Protein AF-A0A2E2WJI0-F1 (afdb_monomer_lite)

Foldseek 3Di:
DDLVVVLVVLVVVLVVLVVVLVVLVCCCPVVVVVVQVVVCVVPVDDSVVVNVVSVVVSVVSVVCSVPPRVVVSVVSVVVD

Structure (mmCIF, N/CA/C/O backbone):
data_AF-A0A2E2WJI0-F1
#
_entry.id   AF-A0A2E2WJI0-F1
#
loop_
_atom_site.group_PDB
_atom_site.id
_atom_site.type_symbol
_atom_site.label_atom_id
_atom_site.label_alt_id
_atom_site.label_comp_id
_atom_site.label_asym_id
_atom_site.label_entity_id
_atom_site.label_seq_id
_atom_site.pdbx_PDB_ins_code
_atom_site.Cartn_x
_atom_site.Cartn_y
_atom_site.Cartn_z
_atom_site.occupancy
_atom_site.B_iso_or_equiv
_atom_site.auth_seq_id
_atom_site.auth_comp_id
_atom_site.auth_asym_id
_atom_site.auth_atom_id
_atom_site.pdbx_PDB_model_num
ATOM 1 N N . MET A 1 1 ? 5.756 3.777 -25.026 1.00 76.81 1 MET A N 1
ATOM 2 C CA . MET A 1 1 ? 6.484 3.759 -23.741 1.00 76.81 1 MET A CA 1
ATOM 3 C C . MET A 1 1 ? 7.395 2.547 -23.760 1.00 76.81 1 MET A C 1
ATOM 5 O O . MET A 1 1 ? 6.912 1.487 -24.141 1.00 76.81 1 MET A O 1
ATOM 9 N N . ASP A 1 2 ? 8.678 2.704 -23.445 1.00 94.12 2 ASP A N 1
ATOM 10 C CA . ASP A 1 2 ? 9.609 1.575 -23.341 1.00 94.12 2 ASP A CA 1
ATOM 11 C C . ASP A 1 2 ? 9.507 0.885 -21.966 1.00 94.12 2 ASP A C 1
ATOM 13 O O . ASP A 1 2 ? 8.830 1.368 -21.050 1.00 94.12 2 ASP A O 1
ATOM 17 N N . LEU A 1 3 ? 10.154 -0.277 -21.832 1.00 95.00 3 LEU A N 1
ATOM 18 C CA . LEU A 1 3 ? 10.080 -1.086 -20.613 1.00 95.00 3 LEU A CA 1
ATOM 19 C C . LEU A 1 3 ? 10.721 -0.367 -19.414 1.00 95.00 3 LEU A C 1
ATOM 21 O O . LEU A 1 3 ? 10.238 -0.491 -18.290 1.00 95.00 3 LEU A O 1
ATOM 25 N N . THR A 1 4 ? 11.744 0.455 -19.654 1.00 96.25 4 THR A N 1
ATOM 26 C CA . THR A 1 4 ? 12.411 1.277 -18.635 1.00 96.25 4 THR A CA 1
ATOM 27 C C . THR A 1 4 ? 11.467 2.331 -18.056 1.00 96.25 4 THR A C 1
ATOM 29 O O . THR A 1 4 ? 11.270 2.396 -16.842 1.00 96.25 4 THR A O 1
ATOM 32 N N . THR A 1 5 ? 10.806 3.118 -18.907 1.00 96.94 5 THR A N 1
ATOM 33 C CA . THR A 1 5 ? 9.835 4.141 -18.491 1.00 96.94 5 THR A CA 1
ATOM 34 C C . THR A 1 5 ? 8.665 3.504 -17.745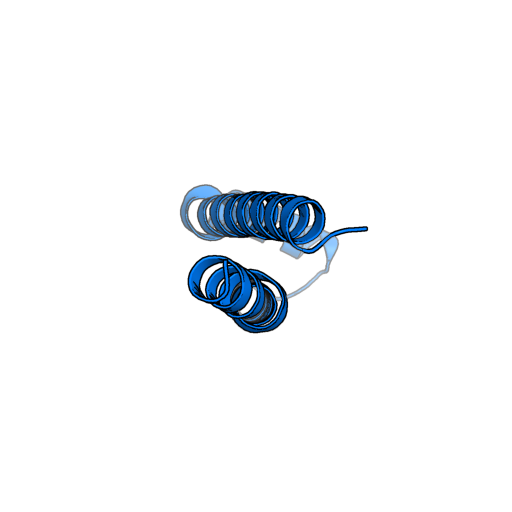 1.00 96.94 5 THR A C 1
ATOM 36 O O . THR A 1 5 ? 8.237 4.012 -16.707 1.00 96.94 5 THR A O 1
ATOM 39 N N . PHE A 1 6 ? 8.183 2.350 -18.217 1.00 97.00 6 PHE A N 1
ATOM 40 C CA . PHE A 1 6 ? 7.128 1.608 -17.527 1.00 97.00 6 PHE A CA 1
ATOM 41 C C . PHE A 1 6 ? 7.567 1.097 -16.149 1.00 97.00 6 PHE A C 1
ATOM 43 O O . PHE A 1 6 ? 6.794 1.148 -15.193 1.00 97.00 6 PHE A O 1
ATOM 50 N N . THR A 1 7 ? 8.823 0.667 -16.016 1.00 97.69 7 THR A N 1
ATOM 51 C CA . THR A 1 7 ? 9.406 0.234 -14.737 1.00 97.69 7 THR A CA 1
ATOM 52 C C . THR A 1 7 ? 9.461 1.379 -13.734 1.00 97.69 7 THR A C 1
ATOM 54 O O . THR A 1 7 ? 9.081 1.198 -12.577 1.00 97.69 7 THR A O 1
ATOM 57 N N . HIS A 1 8 ? 9.859 2.578 -14.168 1.00 97.81 8 HIS A N 1
ATOM 58 C CA . HIS A 1 8 ? 9.827 3.770 -13.319 1.00 97.81 8 HIS A CA 1
ATOM 59 C C . HIS A 1 8 ? 8.405 4.146 -12.899 1.00 97.81 8 HIS A C 1
ATOM 61 O O . HIS A 1 8 ? 8.176 4.437 -11.724 1.00 97.81 8 HIS A O 1
ATOM 67 N N . PHE A 1 9 ? 7.445 4.093 -13.827 1.00 98.06 9 PHE A N 1
ATOM 68 C CA . PHE A 1 9 ? 6.034 4.318 -13.518 1.00 98.06 9 PHE A CA 1
ATOM 69 C C . PHE A 1 9 ? 5.526 3.333 -12.454 1.00 98.06 9 PHE A C 1
ATOM 71 O O . PHE A 1 9 ? 4.962 3.755 -11.444 1.00 98.06 9 PHE A O 1
ATOM 78 N N . MET A 1 10 ? 5.789 2.034 -12.630 1.00 98.12 10 MET A N 1
ATOM 79 C CA . MET A 1 10 ? 5.408 0.998 -11.665 1.00 98.12 10 MET A CA 1
ATOM 80 C C . MET A 1 10 ? 6.087 1.191 -10.305 1.00 98.12 10 MET A C 1
ATOM 82 O O . MET A 1 10 ? 5.447 0.993 -9.274 1.00 98.12 10 MET A O 1
ATOM 86 N N . GLY A 1 11 ? 7.344 1.642 -10.282 1.00 98.25 11 GLY A N 1
ATOM 87 C CA . GLY A 1 11 ? 8.063 1.963 -9.048 1.00 98.25 11 GLY A CA 1
ATOM 88 C C . GLY A 1 11 ? 7.415 3.105 -8.261 1.00 98.25 11 GLY A C 1
ATOM 89 O O . GLY A 1 11 ? 7.178 2.967 -7.060 1.00 98.25 11 GLY A O 1
ATOM 90 N N . TRP A 1 12 ? 7.063 4.206 -8.930 1.00 98.56 12 TRP A N 1
ATOM 91 C CA . TRP A 1 12 ? 6.340 5.315 -8.296 1.00 98.56 12 TRP A CA 1
ATOM 92 C C . TRP A 1 12 ? 4.933 4.912 -7.857 1.00 98.56 12 TRP A C 1
ATOM 94 O O . TRP A 1 12 ? 4.528 5.236 -6.741 1.00 98.56 12 TRP A O 1
ATOM 104 N N . SER A 1 13 ? 4.214 4.156 -8.690 1.00 98.56 13 SER A N 1
ATOM 105 C CA . SER A 1 13 ? 2.885 3.643 -8.355 1.00 98.56 13 SER A CA 1
ATOM 106 C C . SER A 1 13 ? 2.926 2.754 -7.106 1.00 98.56 13 SER A C 1
ATOM 108 O O . SER A 1 13 ? 2.137 2.948 -6.178 1.00 98.56 13 SER A O 1
ATOM 110 N N . LEU A 1 14 ? 3.903 1.846 -7.014 1.00 98.69 14 LEU A N 1
ATOM 111 C CA . LEU A 1 14 ? 4.136 1.021 -5.830 1.00 98.69 14 LEU A CA 1
ATOM 112 C C . LEU A 1 14 ? 4.465 1.872 -4.596 1.00 98.69 14 LEU A C 1
ATOM 114 O O . LEU A 1 14 ? 3.841 1.692 -3.550 1.00 98.69 14 LEU A O 1
ATOM 118 N N . GLY A 1 15 ? 5.412 2.806 -4.716 1.00 98.69 15 GLY A N 1
ATOM 119 C CA . GLY A 1 15 ? 5.849 3.661 -3.611 1.00 98.69 15 GLY A CA 1
ATOM 120 C C . GLY A 1 15 ? 4.719 4.515 -3.033 1.00 98.69 15 GLY A C 1
ATOM 121 O O . GLY A 1 15 ? 4.516 4.529 -1.819 1.00 98.69 15 GLY A O 1
ATOM 122 N N . ILE A 1 16 ? 3.932 5.166 -3.895 1.00 98.75 16 ILE A N 1
ATOM 123 C CA . ILE A 1 16 ? 2.789 5.993 -3.483 1.00 98.75 16 ILE A CA 1
ATOM 124 C C . ILE A 1 16 ? 1.733 5.139 -2.777 1.00 98.75 16 ILE A C 1
ATOM 126 O O . ILE A 1 16 ? 1.281 5.501 -1.691 1.00 98.75 16 ILE A O 1
ATOM 130 N N . ASN A 1 17 ? 1.361 3.988 -3.345 1.00 98.69 17 ASN A N 1
ATOM 131 C CA . ASN A 1 17 ? 0.345 3.136 -2.732 1.00 98.69 17 ASN A CA 1
ATOM 132 C C . ASN A 1 17 ? 0.806 2.545 -1.387 1.00 98.69 17 ASN A C 1
ATOM 134 O O . ASN A 1 17 ? 0.013 2.476 -0.448 1.00 98.69 17 ASN A O 1
ATOM 138 N N . ILE A 1 18 ? 2.082 2.159 -1.254 1.00 98.50 18 ILE A N 1
ATOM 139 C CA . ILE A 1 18 ? 2.646 1.742 0.041 1.00 98.50 18 ILE A CA 1
ATOM 140 C C . ILE A 1 18 ? 2.575 2.895 1.047 1.00 98.50 18 ILE A C 1
ATOM 142 O O . ILE A 1 18 ? 2.142 2.681 2.178 1.00 98.50 18 ILE A O 1
ATOM 146 N N . GLY A 1 19 ? 2.941 4.114 0.642 1.00 98.44 19 GLY A N 1
ATOM 147 C CA . GLY A 1 19 ? 2.833 5.304 1.487 1.00 98.44 19 GLY A CA 1
ATOM 148 C C . GLY A 1 19 ? 1.406 5.531 1.990 1.00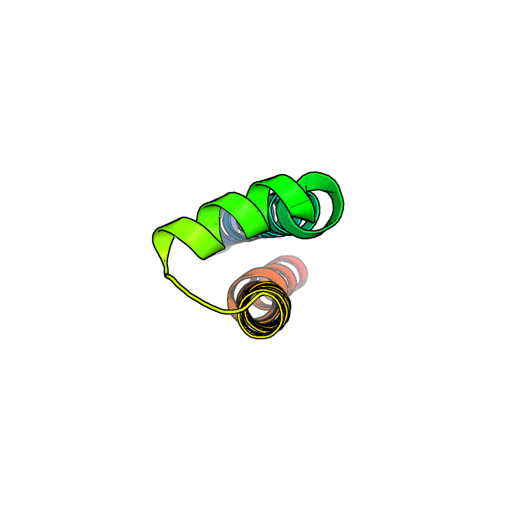 98.44 19 GLY A C 1
ATOM 149 O O . GLY A 1 19 ? 1.191 5.685 3.191 1.00 98.44 19 GLY A O 1
ATOM 150 N N . LEU A 1 20 ? 0.412 5.459 1.102 1.00 98.25 20 LEU A N 1
ATOM 151 C CA . LEU A 1 20 ? -1.002 5.587 1.465 1.00 98.25 20 LEU A CA 1
ATOM 152 C C . LEU A 1 20 ? -1.470 4.475 2.414 1.00 98.25 20 LEU A C 1
ATOM 154 O O . LEU A 1 20 ? -2.207 4.751 3.366 1.00 98.25 20 LEU A O 1
ATOM 158 N N . LEU A 1 21 ? -1.031 3.229 2.201 1.00 97.94 21 LEU A N 1
ATOM 159 C CA . LEU A 1 21 ? -1.344 2.114 3.096 1.00 97.94 21 LEU A CA 1
ATOM 160 C C . LEU A 1 21 ? -0.737 2.328 4.490 1.00 97.94 21 LEU A C 1
ATOM 162 O O . LEU A 1 21 ? -1.414 2.079 5.490 1.00 97.94 21 LEU A O 1
ATOM 166 N N . LEU A 1 22 ? 0.505 2.812 4.574 1.00 97.69 22 LEU A N 1
ATOM 167 C CA . LEU A 1 22 ? 1.178 3.112 5.840 1.00 97.69 22 LEU A CA 1
ATOM 168 C C . LEU A 1 22 ? 0.475 4.240 6.594 1.00 97.69 22 LEU A C 1
ATOM 170 O O . LEU A 1 22 ? 0.146 4.063 7.764 1.00 97.69 22 LEU A O 1
ATOM 174 N N . ILE A 1 23 ? 0.171 5.354 5.922 1.00 96.50 23 ILE A N 1
ATOM 175 C CA . ILE A 1 23 ? -0.574 6.473 6.516 1.00 96.50 23 ILE A CA 1
ATOM 176 C C . ILE A 1 23 ? -1.931 5.984 7.028 1.00 96.50 23 ILE A C 1
ATOM 178 O O . ILE A 1 23 ? -2.282 6.235 8.180 1.00 96.50 23 ILE A O 1
ATOM 182 N N . SER A 1 24 ? -2.665 5.218 6.217 1.00 94.44 24 SER A N 1
ATOM 183 C CA . SER A 1 24 ? -3.954 4.644 6.618 1.00 94.44 24 SER A CA 1
ATOM 184 C C . SER A 1 24 ? -3.824 3.740 7.846 1.00 94.44 24 SER A C 1
ATOM 186 O O . SER A 1 24 ? -4.625 3.828 8.774 1.00 94.44 24 SER A O 1
ATOM 188 N N . THR A 1 25 ? -2.796 2.890 7.878 1.00 94.88 25 THR A N 1
ATOM 189 C CA . THR A 1 25 ? -2.526 1.988 9.005 1.00 94.88 25 THR A CA 1
ATOM 190 C C . THR A 1 25 ? -2.207 2.776 10.273 1.00 94.88 25 THR A C 1
ATOM 192 O O . THR A 1 25 ? -2.755 2.478 11.330 1.00 94.88 25 THR A O 1
ATOM 195 N N . ILE A 1 26 ? -1.378 3.819 10.175 1.00 94.19 26 ILE A N 1
ATOM 196 C CA . ILE A 1 26 ? -1.038 4.686 11.309 1.00 94.19 26 ILE A CA 1
ATOM 197 C C . ILE A 1 26 ? -2.294 5.388 11.840 1.00 94.19 26 ILE A C 1
ATOM 199 O O . ILE A 1 26 ? -2.536 5.376 13.046 1.00 94.19 26 ILE A O 1
ATOM 203 N N . MET A 1 27 ? -3.128 5.937 10.955 1.00 90.50 27 MET A N 1
ATOM 204 C CA . MET A 1 27 ? -4.379 6.604 11.332 1.00 90.50 27 MET A CA 1
ATOM 205 C C . MET A 1 27 ? -5.344 5.656 12.053 1.00 90.50 27 MET A C 1
ATOM 207 O O . MET A 1 27 ? -5.934 6.024 13.067 1.00 90.50 27 MET A O 1
ATOM 211 N N . VAL A 1 28 ? -5.476 4.415 11.581 1.00 90.31 28 VAL A N 1
ATOM 212 C CA . VAL A 1 28 ? -6.354 3.414 12.207 1.00 90.31 28 VAL A CA 1
ATOM 213 C C . VAL A 1 28 ? -5.799 2.917 13.547 1.00 90.31 28 VAL A C 1
ATOM 215 O O . VAL A 1 28 ? -6.564 2.781 14.501 1.00 90.31 28 VAL A O 1
ATOM 218 N N . CYS A 1 29 ? -4.493 2.656 13.644 1.00 89.19 29 CYS A N 1
ATOM 219 C CA . CYS A 1 29 ? -3.884 2.075 14.844 1.00 89.19 29 CYS A CA 1
ATOM 220 C C . CYS A 1 29 ? -3.646 3.103 15.959 1.00 89.19 29 CYS A C 1
ATOM 222 O O . CYS A 1 29 ? -3.983 2.833 17.110 1.00 89.19 29 CYS A O 1
ATOM 224 N N . PHE A 1 30 ? -3.083 4.272 15.638 1.00 85.81 30 PHE A N 1
ATOM 225 C CA . PHE A 1 30 ? -2.671 5.270 16.637 1.00 85.81 30 PHE A CA 1
ATOM 226 C C . PHE A 1 30 ? -3.745 6.324 16.912 1.00 85.81 30 PHE A C 1
ATOM 228 O O . PHE A 1 30 ? -3.862 6.797 18.038 1.00 85.81 30 PHE A O 1
ATOM 235 N N . PHE A 1 31 ? -4.579 6.655 15.923 1.00 85.12 31 PHE A N 1
ATOM 236 C CA . PHE A 1 31 ? -5.639 7.662 16.057 1.00 85.12 31 PHE A CA 1
ATOM 237 C C . PHE A 1 31 ? -7.035 7.031 16.140 1.00 85.12 31 PHE A C 1
ATOM 239 O O . PHE A 1 31 ? -8.032 7.645 15.755 1.00 85.12 31 PHE A O 1
ATOM 246 N N . LYS A 1 32 ? -7.123 5.807 16.679 1.00 79.69 32 LYS A N 1
ATOM 247 C CA . LYS A 1 32 ? -8.351 5.000 16.739 1.00 79.69 32 LYS A CA 1
ATOM 248 C C . LYS A 1 32 ? -9.549 5.764 17.314 1.00 79.69 32 LYS A C 1
ATOM 250 O O . LYS A 1 32 ? -10.612 5.743 16.708 1.00 79.69 32 LYS A O 1
ATOM 255 N N . GLN A 1 33 ? -9.391 6.472 18.435 1.00 79.88 33 GLN A N 1
ATOM 256 C CA . GLN A 1 33 ? -10.493 7.229 19.055 1.00 79.88 33 GLN A CA 1
ATOM 257 C C . GLN A 1 33 ? -10.995 8.389 18.179 1.00 79.88 33 GLN A C 1
ATOM 259 O O . GLN A 1 33 ? -12.205 8.572 18.052 1.00 79.88 33 GLN A O 1
ATOM 264 N N . LEU A 1 34 ? -10.087 9.134 17.538 1.00 81.31 34 LEU A N 1
ATOM 265 C CA . LEU A 1 34 ? -10.438 10.235 16.634 1.00 81.31 34 LEU A CA 1
ATOM 266 C C . LEU A 1 34 ? -11.130 9.701 15.370 1.00 81.31 34 LEU A C 1
ATOM 268 O O . LEU A 1 34 ? -12.207 10.159 14.994 1.00 81.31 34 LEU A O 1
ATOM 272 N N . SER A 1 35 ? -10.519 8.688 14.753 1.00 79.00 35 SER A N 1
ATOM 273 C CA . SER A 1 35 ? -10.991 8.037 13.533 1.00 79.00 35 SER A CA 1
ATOM 274 C C . SER A 1 35 ? -12.363 7.387 13.728 1.00 79.00 35 SER A C 1
ATOM 276 O O . SER A 1 35 ? -13.288 7.667 12.965 1.00 79.00 35 SER A O 1
ATOM 278 N N . MET A 1 36 ? -12.532 6.579 14.779 1.00 82.56 36 MET A N 1
ATOM 279 C CA . MET A 1 36 ? -13.804 5.915 15.064 1.00 82.56 36 MET A CA 1
ATOM 280 C C . MET A 1 36 ? -14.882 6.924 15.445 1.00 82.56 36 MET A C 1
ATOM 282 O O . MET A 1 36 ? -15.985 6.837 14.922 1.00 82.56 36 MET A O 1
ATOM 286 N N . GLY A 1 37 ? -14.575 7.922 16.282 1.00 84.12 37 GLY A N 1
ATOM 287 C CA . GLY A 1 37 ? -15.546 8.943 16.676 1.00 84.12 37 GLY A CA 1
ATOM 288 C C . GLY A 1 37 ? -16.078 9.757 15.493 1.00 84.12 37 GLY A C 1
ATOM 289 O O . GLY A 1 37 ? -17.281 10.016 15.418 1.00 84.12 37 GLY A O 1
ATOM 290 N N . PHE A 1 38 ? -15.205 10.124 14.550 1.00 87.00 38 PHE A N 1
ATOM 291 C CA . PHE A 1 38 ? -15.589 10.850 13.339 1.00 87.00 38 PHE A CA 1
ATOM 292 C C . PHE A 1 38 ? -16.434 9.983 12.399 1.00 87.00 38 PHE A C 1
ATOM 294 O O . PHE A 1 38 ? -17.560 10.351 12.062 1.00 87.00 38 PHE A O 1
ATOM 301 N N . HIS A 1 39 ? -15.933 8.803 12.022 1.00 88.44 39 HIS A N 1
ATOM 302 C CA . HIS A 1 39 ? -16.620 7.936 11.063 1.00 88.44 39 HIS A CA 1
ATOM 303 C C . HIS A 1 39 ? -17.919 7.347 11.624 1.00 88.44 39 HIS A C 1
ATOM 305 O O . HIS A 1 39 ? -18.884 7.190 10.881 1.00 88.44 39 HIS A O 1
ATOM 311 N N . LYS A 1 40 ? -17.992 7.091 12.934 1.00 89.56 40 LYS A N 1
ATOM 312 C CA . LYS A 1 40 ? -19.223 6.658 13.609 1.00 89.56 40 LYS A CA 1
ATOM 313 C C . LYS A 1 40 ? -20.324 7.694 13.494 1.00 89.56 40 LYS A C 1
ATOM 315 O O . LYS A 1 40 ? -21.444 7.341 13.150 1.00 89.56 40 LYS A O 1
ATOM 320 N N . LYS A 1 41 ? -20.013 8.965 13.758 1.00 88.12 41 LYS A N 1
ATOM 321 C CA . LYS A 1 41 ? -20.989 10.058 13.638 1.00 88.12 41 LYS A CA 1
ATOM 322 C C . LYS A 1 41 ? -21.391 10.302 12.188 1.00 88.12 41 LYS A C 1
ATOM 324 O O . LYS A 1 41 ? -22.562 10.537 11.925 1.00 88.12 41 LYS A O 1
ATOM 329 N N . LEU A 1 42 ? -20.432 10.226 11.267 1.00 91.62 42 LEU A N 1
ATOM 330 C CA . LEU A 1 42 ? -20.677 10.472 9.849 1.00 91.62 42 LEU A CA 1
ATOM 331 C C . LEU A 1 42 ? -21.550 9.385 9.205 1.00 91.62 42 LEU A C 1
ATOM 333 O O . LEU A 1 42 ? -22.417 9.702 8.399 1.00 91.62 42 LEU A O 1
ATOM 337 N N . PHE A 1 43 ? -21.329 8.117 9.563 1.00 91.69 43 PHE A N 1
ATOM 338 C CA . PHE A 1 43 ? -21.998 6.976 8.930 1.00 91.69 43 PHE A CA 1
ATOM 339 C C . PHE A 1 43 ? -23.066 6.301 9.798 1.00 91.69 43 PHE A C 1
ATOM 341 O O . PHE A 1 43 ? -23.758 5.415 9.309 1.00 91.69 43 PHE A O 1
ATOM 348 N N . ASN A 1 44 ? -23.221 6.713 11.059 1.00 92.88 44 ASN A N 1
ATOM 349 C CA . ASN A 1 44 ? -24.182 6.163 12.019 1.00 92.88 44 ASN A CA 1
ATOM 350 C C . ASN A 1 44 ? -24.103 4.625 12.165 1.00 92.88 44 ASN A C 1
ATOM 352 O O . ASN A 1 44 ? -25.096 3.914 12.033 1.00 92.88 44 ASN A O 1
ATOM 356 N N . VAL A 1 45 ? -22.896 4.109 12.416 1.00 92.62 45 VAL A N 1
ATOM 357 C CA . VAL A 1 45 ? -22.583 2.665 12.499 1.00 92.62 45 VAL A CA 1
ATOM 358 C C . VAL A 1 45 ? -21.997 2.274 13.860 1.00 92.62 45 VAL A C 1
ATOM 360 O O . VAL A 1 45 ? -21.546 3.132 14.617 1.00 92.62 45 VAL A O 1
ATOM 363 N N . SER A 1 46 ? -21.983 0.978 14.190 1.00 91.81 46 SER A N 1
ATOM 364 C CA . SER A 1 46 ? -21.386 0.496 15.445 1.00 91.81 46 SER A CA 1
ATOM 365 C C . SER A 1 46 ? -19.852 0.50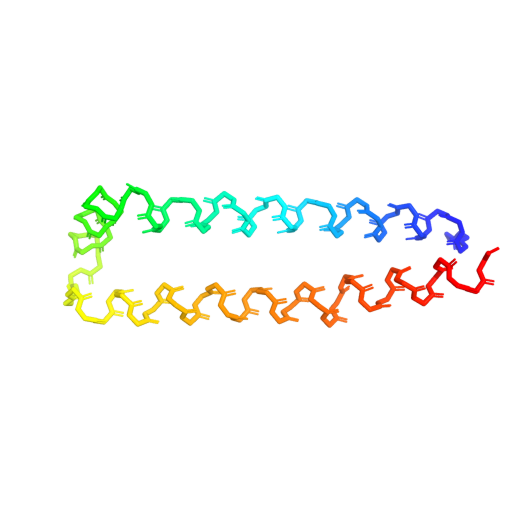5 15.414 1.00 91.81 46 SER A C 1
ATOM 367 O O . SER A 1 46 ? -19.221 0.529 14.350 1.00 91.81 46 SER A O 1
ATOM 369 N N . ASP A 1 47 ? -19.245 0.465 16.602 1.00 88.62 47 ASP A N 1
ATOM 370 C CA . ASP A 1 47 ? -17.791 0.422 16.756 1.00 88.62 47 ASP A CA 1
ATOM 371 C C . ASP A 1 47 ? -17.205 -0.901 16.236 1.00 88.62 47 ASP A C 1
ATOM 373 O O . ASP A 1 47 ? -16.138 -0.899 15.616 1.00 88.62 47 ASP A O 1
ATOM 377 N N . GLU A 1 48 ? -17.914 -2.023 16.418 1.00 90.88 48 GLU A N 1
ATOM 378 C CA . GLU A 1 48 ? -17.505 -3.330 15.890 1.00 90.88 48 GLU A CA 1
ATOM 379 C C . GLU A 1 48 ? -17.503 -3.334 14.361 1.00 90.88 48 GLU A C 1
ATOM 381 O O . GLU A 1 48 ? -16.534 -3.783 13.742 1.00 90.88 48 GLU A O 1
ATOM 386 N N . PHE A 1 49 ? -18.557 -2.786 13.746 1.00 92.50 49 PHE A N 1
ATOM 387 C CA . PHE A 1 49 ? -18.659 -2.700 12.292 1.00 92.50 49 PHE A CA 1
ATOM 388 C C . PHE A 1 49 ? -17.540 -1.835 11.698 1.00 92.50 49 PHE A C 1
ATOM 390 O O . PHE A 1 49 ? -16.926 -2.217 10.697 1.00 92.50 49 PHE A O 1
ATOM 397 N N . LEU A 1 50 ? -17.219 -0.698 12.327 1.00 91.31 50 LEU A N 1
ATOM 398 C CA . LEU A 1 50 ? -16.100 0.154 11.908 1.00 91.31 50 LEU A CA 1
ATOM 399 C C . LEU A 1 50 ? -14.752 -0.548 12.051 1.00 91.31 50 LEU A C 1
ATOM 401 O O . LEU A 1 50 ? -13.946 -0.508 11.122 1.00 91.31 50 LEU A O 1
ATOM 405 N N . ALA A 1 51 ? -14.508 -1.218 13.178 1.00 90.88 51 ALA A N 1
ATOM 406 C CA . ALA A 1 51 ? -13.262 -1.940 13.408 1.00 90.88 51 ALA A CA 1
ATOM 407 C C . ALA A 1 51 ? -13.050 -3.048 12.363 1.00 90.88 51 ALA A C 1
ATOM 409 O O . ALA A 1 51 ? -11.968 -3.154 11.776 1.00 90.88 51 ALA A O 1
ATOM 410 N N . GLN A 1 52 ? -14.096 -3.827 12.072 1.00 94.38 52 GLN A N 1
ATOM 411 C CA . GLN A 1 52 ? -14.061 -4.848 11.027 1.00 94.38 52 GLN A CA 1
ATOM 412 C C . GLN A 1 52 ? -13.844 -4.227 9.640 1.00 94.38 52 GLN A C 1
ATOM 414 O O . GLN A 1 52 ? -13.052 -4.734 8.843 1.00 94.38 52 GLN A O 1
ATOM 419 N N . SER A 1 53 ? -14.501 -3.101 9.358 1.00 94.44 53 SER A N 1
ATOM 420 C CA . SER A 1 53 ? -14.364 -2.380 8.090 1.00 94.44 53 SER A CA 1
ATOM 421 C C . SER A 1 53 ? -12.950 -1.841 7.875 1.00 94.44 53 SER A C 1
ATOM 423 O O . SER A 1 53 ? -12.422 -1.975 6.773 1.00 94.44 53 SER A O 1
ATOM 425 N N . TYR A 1 54 ? -12.290 -1.309 8.908 1.00 94.19 54 TYR A N 1
ATOM 426 C CA . TYR A 1 54 ? -10.898 -0.860 8.808 1.00 94.19 54 TYR A CA 1
ATOM 427 C C . TYR A 1 54 ? -9.931 -2.008 8.545 1.00 94.19 54 TYR A C 1
ATOM 429 O O . TYR A 1 54 ? -9.072 -1.888 7.670 1.00 94.19 54 TYR A O 1
ATOM 437 N N . PHE A 1 55 ? -10.088 -3.139 9.240 1.00 93.75 55 PHE A N 1
ATOM 438 C CA . PHE A 1 55 ? -9.273 -4.322 8.969 1.00 93.75 55 PHE A CA 1
ATOM 439 C C . PHE A 1 55 ? -9.450 -4.797 7.520 1.00 93.75 55 PHE A C 1
ATOM 441 O O . PHE A 1 55 ? -8.467 -5.010 6.807 1.00 93.75 55 PHE A O 1
ATOM 448 N N . ASN A 1 56 ? -10.699 -4.882 7.055 1.00 96.69 56 ASN A N 1
ATOM 449 C CA . ASN A 1 56 ? -11.023 -5.273 5.686 1.00 96.69 56 ASN A CA 1
ATOM 450 C C . ASN A 1 56 ? -10.462 -4.293 4.651 1.00 96.69 56 ASN A C 1
ATOM 452 O O . ASN A 1 56 ? -9.926 -4.730 3.634 1.00 96.69 56 ASN A O 1
ATOM 456 N N . TYR A 1 57 ? -10.557 -2.987 4.900 1.00 95.75 57 TYR A N 1
ATOM 457 C CA . TYR A 1 57 ? -9.986 -1.955 4.039 1.00 95.75 57 TYR A CA 1
ATOM 458 C C . TYR A 1 57 ? -8.469 -2.123 3.903 1.00 95.75 57 TYR A C 1
ATOM 460 O O . TYR A 1 57 ? -7.968 -2.245 2.786 1.00 95.75 57 TYR A O 1
ATOM 468 N N . LEU A 1 58 ? -7.742 -2.225 5.022 1.00 97.12 58 LEU A N 1
ATOM 469 C CA . LEU A 1 58 ? -6.286 -2.395 5.008 1.00 97.12 58 LEU A CA 1
ATOM 470 C C . LEU A 1 58 ? -5.870 -3.706 4.327 1.00 97.12 58 LEU A C 1
ATOM 472 O O . LEU A 1 58 ? -4.910 -3.727 3.557 1.00 97.12 58 LEU A O 1
ATOM 476 N N . ALA A 1 59 ? -6.594 -4.802 4.571 1.00 97.94 59 ALA A N 1
ATOM 477 C CA . ALA A 1 59 ? -6.320 -6.095 3.949 1.00 97.94 59 ALA A CA 1
ATOM 478 C C . ALA A 1 59 ? -6.546 -6.068 2.429 1.00 97.94 59 ALA A C 1
ATOM 480 O O . ALA A 1 59 ? -5.675 -6.499 1.671 1.00 97.94 59 ALA A O 1
ATOM 481 N N . ARG A 1 60 ? -7.683 -5.528 1.976 1.00 98.38 60 ARG A N 1
ATOM 482 C CA . ARG A 1 60 ? -8.022 -5.427 0.550 1.00 98.38 60 ARG A CA 1
ATOM 483 C C . ARG A 1 60 ? -7.085 -4.478 -0.179 1.00 98.38 60 ARG A C 1
ATOM 485 O O . ARG A 1 60 ? -6.590 -4.830 -1.244 1.00 98.38 60 ARG A O 1
ATOM 492 N N . TYR A 1 61 ? -6.789 -3.315 0.399 1.00 98.25 61 TYR A N 1
ATOM 493 C CA . TYR A 1 61 ? -5.897 -2.352 -0.237 1.00 98.25 61 TYR A CA 1
ATOM 494 C C . TYR A 1 61 ? -4.480 -2.916 -0.377 1.00 98.25 61 TYR A C 1
ATOM 496 O O . TYR A 1 61 ? -3.900 -2.870 -1.457 1.00 98.25 61 TYR A O 1
ATOM 504 N N . LYS A 1 62 ? -3.968 -3.584 0.663 1.00 98.25 62 LYS A N 1
ATOM 505 C CA . LYS A 1 62 ? -2.706 -4.333 0.598 1.00 98.25 62 LYS A CA 1
ATOM 506 C C . LYS A 1 62 ? -2.702 -5.39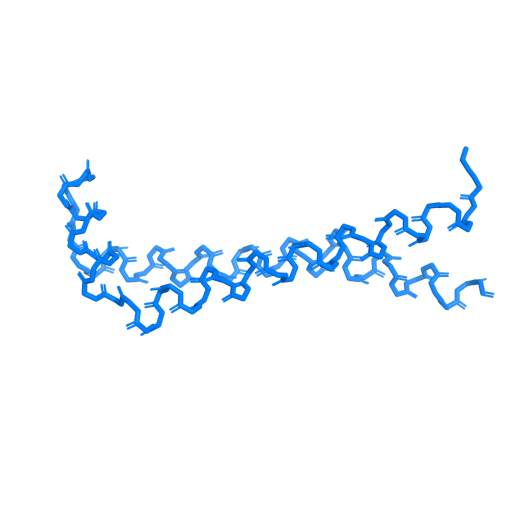1 -0.511 1.00 98.25 62 LYS A C 1
ATOM 508 O O . LYS A 1 62 ? -1.710 -5.501 -1.225 1.00 98.25 62 LYS A O 1
ATOM 513 N N . LEU A 1 63 ? -3.792 -6.140 -0.691 1.00 98.56 63 LEU A N 1
ATOM 514 C CA . LEU A 1 63 ? -3.900 -7.134 -1.765 1.00 98.56 63 LEU A CA 1
ATOM 515 C C . LEU A 1 63 ? -3.849 -6.482 -3.155 1.00 98.56 63 LEU A C 1
ATOM 517 O O . LEU A 1 63 ? -3.134 -6.976 -4.024 1.00 98.56 63 LEU A O 1
ATOM 521 N N . LEU A 1 64 ? -4.529 -5.347 -3.352 1.00 98.56 64 LEU A N 1
ATOM 522 C CA . LEU A 1 64 ? -4.457 -4.584 -4.604 1.00 98.56 64 LEU A CA 1
ATOM 523 C C . LEU A 1 64 ? -3.026 -4.117 -4.903 1.00 98.56 64 LEU A C 1
ATOM 525 O O . LEU A 1 64 ? -2.567 -4.225 -6.038 1.00 98.56 64 LEU A O 1
ATOM 529 N N . ILE A 1 65 ? -2.295 -3.652 -3.889 1.00 98.69 65 ILE A N 1
ATOM 530 C CA . ILE A 1 65 ? -0.887 -3.259 -4.042 1.00 98.69 65 ILE A CA 1
ATOM 531 C C . ILE A 1 65 ? -0.040 -4.456 -4.462 1.00 98.69 65 ILE A C 1
ATOM 533 O O . ILE A 1 65 ? 0.755 -4.340 -5.391 1.00 98.69 65 ILE A O 1
ATOM 537 N N . ILE A 1 66 ? -0.225 -5.611 -3.820 1.00 98.69 66 ILE A N 1
ATOM 538 C CA . ILE A 1 66 ? 0.544 -6.816 -4.139 1.00 98.69 66 ILE A CA 1
ATOM 539 C C . ILE A 1 66 ? 0.315 -7.230 -5.596 1.00 98.69 66 ILE A C 1
ATOM 541 O O . ILE A 1 66 ? 1.278 -7.378 -6.346 1.00 98.69 66 ILE A O 1
ATOM 545 N N . VAL A 1 67 ? -0.949 -7.370 -6.002 1.00 98.62 67 VAL A N 1
ATOM 546 C CA . VAL A 1 67 ? -1.320 -7.912 -7.318 1.00 98.62 67 VAL A CA 1
ATOM 547 C C . VAL A 1 67 ? -1.015 -6.933 -8.451 1.00 98.62 67 VAL A C 1
ATOM 549 O O . VAL A 1 67 ? -0.487 -7.346 -9.479 1.00 98.62 67 VAL A O 1
ATOM 552 N N . PHE A 1 68 ? -1.319 -5.645 -8.27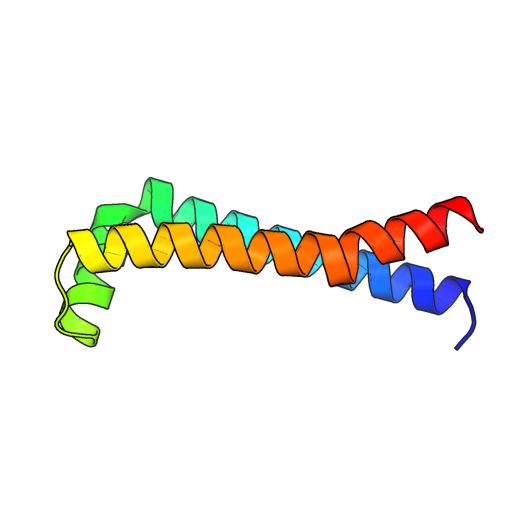8 1.00 98.31 68 PHE A N 1
ATOM 553 C CA . PHE A 1 68 ? -1.267 -4.673 -9.376 1.00 98.31 68 PHE A CA 1
ATOM 554 C C . PHE A 1 68 ? -0.020 -3.792 -9.393 1.00 98.31 68 PHE A C 1
ATOM 556 O O . PHE A 1 68 ? 0.225 -3.133 -10.397 1.00 98.31 68 PHE A O 1
ATOM 563 N N . ASN A 1 69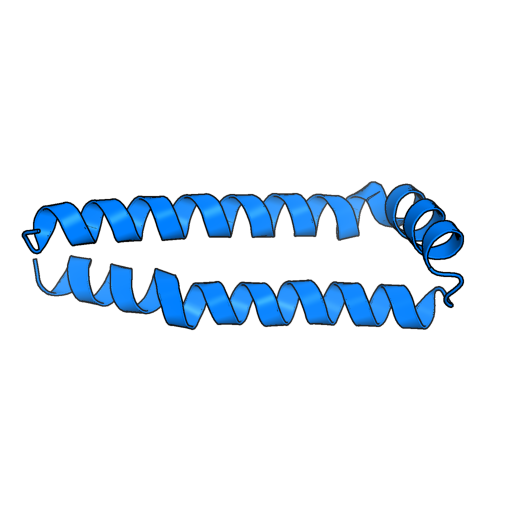 ? 0.767 -3.756 -8.313 1.00 98.44 69 ASN A N 1
ATOM 564 C CA . ASN A 1 69 ? 1.952 -2.899 -8.237 1.00 98.44 69 ASN A CA 1
ATOM 565 C C . ASN A 1 69 ? 3.211 -3.703 -7.925 1.00 98.44 69 ASN A C 1
ATOM 567 O O . ASN A 1 69 ? 4.147 -3.700 -8.718 1.00 98.44 69 ASN A O 1
ATOM 571 N N . LEU A 1 70 ? 3.235 -4.420 -6.798 1.00 98.56 70 LEU A N 1
ATOM 572 C CA . LEU A 1 70 ? 4.446 -5.085 -6.320 1.00 98.56 70 LEU A CA 1
ATOM 573 C C . LEU A 1 70 ? 4.881 -6.208 -7.259 1.00 98.56 70 LEU A C 1
ATOM 575 O O . LEU A 1 70 ? 6.022 -6.206 -7.708 1.00 98.56 70 LEU A O 1
ATOM 579 N N . VAL A 1 71 ? 3.985 -7.151 -7.565 1.00 98.56 71 VAL A N 1
ATOM 580 C CA . VAL A 1 71 ? 4.317 -8.289 -8.432 1.00 98.56 71 VAL A CA 1
ATOM 581 C C . VAL A 1 71 ? 4.735 -7.815 -9.834 1.00 98.56 71 VAL A C 1
ATOM 583 O O . VAL A 1 71 ? 5.830 -8.188 -10.255 1.00 98.56 71 VAL A O 1
ATOM 586 N N . PRO A 1 72 ? 3.982 -6.940 -10.534 1.00 97.88 72 PRO A N 1
ATOM 587 C CA . PRO A 1 72 ? 4.406 -6.422 -11.836 1.00 97.88 72 PRO A CA 1
ATOM 588 C C . PRO A 1 72 ? 5.732 -5.655 -11.789 1.00 97.88 72 PRO A C 1
ATOM 590 O O . PRO A 1 72 ? 6.583 -5.860 -12.651 1.00 97.88 72 PRO A O 1
ATOM 593 N N . TYR A 1 73 ? 5.950 -4.813 -10.773 1.00 98.38 73 TYR A N 1
ATOM 594 C CA . TYR A 1 73 ? 7.212 -4.088 -10.615 1.00 98.38 73 TYR A CA 1
ATOM 595 C C . TYR A 1 73 ? 8.397 -5.038 -10.403 1.00 98.38 73 TYR A C 1
ATOM 597 O O . TYR A 1 73 ? 9.444 -4.847 -11.017 1.00 98.38 73 TYR A O 1
ATOM 605 N N . MET A 1 74 ? 8.237 -6.083 -9.582 1.00 98.31 74 MET A N 1
ATOM 606 C CA . MET A 1 74 ? 9.283 -7.093 -9.391 1.00 98.31 74 MET A CA 1
ATOM 607 C C . MET A 1 74 ? 9.587 -7.841 -10.687 1.00 98.31 74 MET A C 1
ATOM 609 O O . MET A 1 74 ? 10.756 -8.015 -11.010 1.00 98.31 74 MET A O 1
ATOM 613 N N . VAL A 1 75 ? 8.567 -8.226 -11.459 1.00 98.25 75 VAL A N 1
ATOM 614 C CA . VAL A 1 75 ? 8.767 -8.865 -12.770 1.00 98.25 75 VAL A CA 1
ATOM 615 C C . VAL A 1 75 ? 9.592 -7.963 -13.691 1.00 98.25 75 VAL A C 1
ATOM 617 O O . VAL A 1 75 ? 10.572 -8.422 -14.270 1.00 98.25 75 VAL A O 1
ATOM 620 N N . LEU A 1 76 ? 9.254 -6.673 -13.778 1.00 97.69 76 LEU A N 1
ATOM 621 C CA . LEU A 1 76 ? 9.991 -5.711 -14.603 1.00 97.69 76 LEU A CA 1
ATOM 622 C C . LEU A 1 76 ? 11.447 -5.539 -14.154 1.00 97.69 76 LEU A C 1
ATOM 624 O O . LEU A 1 76 ? 12.341 -5.504 -14.990 1.00 97.69 76 LEU A O 1
ATOM 628 N N . ARG A 1 77 ? 11.694 -5.475 -12.840 1.00 97.25 77 ARG A N 1
ATOM 629 C CA . ARG A 1 77 ? 13.040 -5.348 -12.254 1.00 97.25 77 ARG A CA 1
ATOM 630 C C . ARG A 1 77 ? 13.903 -6.602 -12.379 1.00 97.25 77 ARG A C 1
ATOM 632 O O . ARG A 1 77 ? 15.103 -6.497 -12.169 1.00 97.25 77 ARG A O 1
ATOM 639 N N . LEU A 1 78 ? 13.298 -7.763 -12.620 1.00 96.75 78 LEU A N 1
ATOM 640 C CA . LEU A 1 78 ? 14.007 -9.023 -12.857 1.00 96.75 78 LEU A CA 1
ATOM 641 C C . LEU A 1 78 ? 14.261 -9.271 -14.348 1.00 96.75 78 LEU A C 1
ATOM 643 O O . LEU A 1 78 ? 15.191 -9.993 -14.691 1.00 96.75 78 LEU A O 1
ATOM 647 N N . ALA A 1 79 ? 13.414 -8.721 -15.221 1.00 93.31 79 ALA A N 1
ATOM 648 C CA . ALA A 1 79 ? 13.528 -8.868 -16.670 1.00 93.31 79 ALA A CA 1
ATOM 649 C C . ALA A 1 79 ? 14.482 -7.849 -17.326 1.00 93.31 79 ALA A C 1
ATOM 651 O O . ALA A 1 79 ? 14.949 -8.103 -18.436 1.00 93.31 79 ALA A O 1
ATOM 652 N N . LEU A 1 80 ? 14.728 -6.711 -16.667 1.00 88.00 80 LEU A N 1
ATOM 653 C CA . LEU A 1 80 ? 15.655 -5.643 -17.065 1.00 88.00 80 LEU A CA 1
ATOM 654 C C . LEU A 1 80 ? 16.917 -5.664 -16.203 1.00 88.00 80 LEU A C 1
ATOM 656 O O . LEU A 1 80 ? 18.004 -5.444 -16.777 1.00 88.00 80 LEU A O 1
#

pLDDT: mean 93.95, std 5.55, range [76.81, 98.75]

Sequence (80 aa):
MDLTTFTHFMGWSLGINIGLLLISTIMVCFFKQLSMGFHKKLFNVSDEFLAQSYFNYLARYKLLIIVFNLVPYMVLRLAL

Radius of gyration: 16.65 Å; chains: 1; bounding box: 40×20×43 Å

Secondary structure (DSSP, 8-state):
--HHHHHHHHHHHHHHHHHHHHHHHHHHHHSHHHHHHHHHHHHT--HHHHHHHHHHHHHHHHHHHIIIIIHHHHHHHHH-